Protein AF-A0A9J6HCN9-F1 (afdb_monomer)

pLDDT: mean 84.01, std 11.07, range [54.0, 96.12]

Nearest PDB structures (foldseek):
  4gmj-assembly3_F  TM=9.215E-01  e=5.026E-13  Homo sapiens
  4gmj-assembly2_D  TM=9.220E-01  e=1.504E-12  Homo sapiens
  3g10-assembly1_A  TM=9.398E-01  e=7.674E-11  Schizosaccharomyces pombe
  4b8c-assembly2_E  TM=9.023E-01  e=2.056E-09  Saccharomyces cerevisiae S288C
  1uoc-assembly1_A  TM=9.242E-01  e=1.215E-06  Saccharomyces cerevisiae

Foldseek 3Di:
DEWDWQDAPDDDPDPDDPLVSLCNGLLQTDTAKDKAFDADPVRHADPPDRIDIAGADDDPVPGDHDPVSVVVCVVVVNDNVV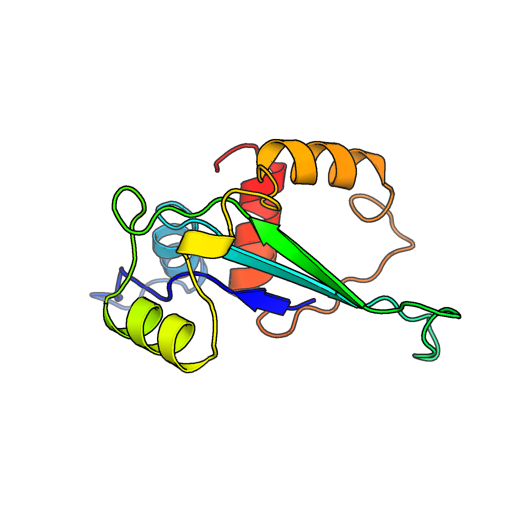QPVRHDHLQVVLVCCVVVCCPPHPRHDDDYPPVRNVVSNNCCSNVVSD

Mean predicted aligned error: 6.41 Å

Structure (mmCIF, N/CA/C/O backbone):
data_AF-A0A9J6HCN9-F1
#
_entry.id   AF-A0A9J6HCN9-F1
#
loop_
_atom_site.group_PDB
_atom_site.id
_atom_site.type_symbol
_atom_site.label_atom_id
_atom_site.label_alt_id
_atom_site.label_comp_id
_atom_site.label_asym_id
_atom_site.label_entity_id
_atom_site.label_seq_id
_atom_site.pdbx_PDB_ins_code
_atom_site.Cartn_x
_atom_site.Cartn_y
_atom_site.Cartn_z
_atom_site.occupancy
_atom_site.B_iso_or_equiv
_atom_site.auth_seq_id
_atom_site.auth_comp_id
_atom_site.auth_asym_id
_atom_site.auth_atom_id
_atom_site.pdbx_PDB_model_num
ATOM 1 N N . MET A 1 1 ? 8.839 2.357 -1.636 1.00 90.12 1 MET A N 1
ATOM 2 C CA . MET A 1 1 ? 7.423 2.304 -1.219 1.00 90.12 1 MET A CA 1
ATOM 3 C C . MET A 1 1 ? 7.282 3.137 0.038 1.00 90.12 1 MET A C 1
ATOM 5 O O . MET A 1 1 ? 8.182 3.083 0.865 1.00 90.12 1 MET A O 1
ATOM 9 N N . GLY A 1 2 ? 6.203 3.906 0.149 1.00 89.88 2 GLY A N 1
ATOM 10 C CA . GLY A 1 2 ? 5.825 4.612 1.373 1.00 89.88 2 GLY A CA 1
ATOM 11 C C . GLY A 1 2 ? 4.332 4.443 1.642 1.00 89.88 2 GLY A C 1
ATOM 12 O O . GLY A 1 2 ? 3.571 4.162 0.716 1.00 89.88 2 GLY A O 1
ATOM 13 N N . MET A 1 3 ? 3.906 4.573 2.897 1.00 89.06 3 MET A N 1
ATOM 14 C CA . MET A 1 3 ? 2.490 4.509 3.272 1.00 89.06 3 MET A CA 1
ATOM 15 C C . MET A 1 3 ? 2.143 5.556 4.324 1.00 89.06 3 MET A C 1
ATOM 17 O O . MET A 1 3 ? 2.932 5.811 5.234 1.00 89.06 3 MET A O 1
ATOM 21 N N . GLU A 1 4 ? 0.918 6.074 4.250 1.00 85.88 4 GLU A N 1
ATOM 22 C CA . GLU A 1 4 ? 0.306 6.863 5.318 1.00 85.88 4 GLU A CA 1
ATOM 23 C C . GLU A 1 4 ? -0.808 6.054 5.989 1.00 85.88 4 GLU A C 1
ATOM 25 O O . GLU A 1 4 ? -1.672 5.462 5.332 1.00 85.88 4 GLU A O 1
ATOM 30 N N . PHE A 1 5 ? -0.781 6.018 7.318 1.00 82.56 5 PHE A N 1
ATOM 31 C CA . PHE A 1 5 ? -1.717 5.276 8.161 1.00 82.56 5 PHE A CA 1
ATOM 32 C C . PHE A 1 5 ? -1.846 5.972 9.522 1.00 82.56 5 PHE A C 1
ATOM 34 O O . PHE A 1 5 ? -0.917 6.682 9.913 1.00 82.56 5 PHE A O 1
ATOM 41 N N . PRO A 1 6 ? -2.944 5.762 10.275 1.00 80.88 6 PRO A N 1
ATOM 42 C CA . PRO A 1 6 ? -3.364 6.651 11.362 1.00 80.88 6 PRO A CA 1
ATOM 43 C C . PRO A 1 6 ? -2.577 6.588 12.687 1.00 80.88 6 PRO A C 1
ATOM 45 O O . PRO A 1 6 ? -3.109 6.859 13.770 1.00 80.88 6 PRO A O 1
ATOM 48 N N . GLY A 1 7 ? -1.279 6.297 12.599 1.00 79.06 7 GLY A N 1
ATOM 49 C CA . GLY A 1 7 ? -0.339 6.246 13.711 1.00 79.06 7 GLY A CA 1
ATOM 50 C C . GLY A 1 7 ? -0.383 4.922 14.472 1.00 79.06 7 GLY A C 1
ATOM 51 O O . GLY A 1 7 ? -0.584 3.860 13.886 1.00 79.06 7 GLY A O 1
ATOM 52 N N . MET A 1 8 ? -0.149 4.996 15.785 1.00 75.44 8 MET A N 1
ATOM 53 C CA . MET A 1 8 ? -0.227 3.865 16.714 1.00 75.44 8 MET A CA 1
ATOM 54 C C . MET A 1 8 ? -1.263 4.177 17.793 1.00 75.44 8 MET A C 1
ATOM 56 O O . MET A 1 8 ? -1.194 5.231 18.429 1.00 75.44 8 MET A O 1
ATOM 60 N N . VAL A 1 9 ? -2.203 3.260 18.004 1.00 70.88 9 VAL A N 1
ATOM 61 C CA . VAL A 1 9 ? -3.248 3.369 19.032 1.00 70.88 9 VAL A CA 1
ATOM 62 C C . VAL A 1 9 ? -2.890 2.549 20.269 1.00 70.88 9 VAL A C 1
ATOM 64 O O . VAL A 1 9 ? -3.198 2.970 21.382 1.00 70.88 9 VAL A O 1
ATOM 67 N N . ASP A 1 10 ? -2.180 1.432 20.097 1.00 72.62 10 ASP A N 1
ATOM 68 C CA . ASP A 1 10 ? -1.744 0.583 21.205 1.00 72.62 10 ASP A CA 1
ATOM 69 C C . ASP A 1 10 ? -0.273 0.849 21.563 1.00 72.62 10 ASP A C 1
ATOM 71 O O . ASP A 1 10 ? 0.596 0.922 20.686 1.00 72.62 10 ASP A O 1
ATOM 75 N N . ARG A 1 11 ? 0.009 0.993 22.864 1.00 66.06 11 ARG A N 1
ATOM 76 C CA . ARG A 1 11 ? 1.358 1.199 23.412 1.00 66.06 11 ARG A CA 1
ATOM 77 C C . ARG A 1 11 ? 1.722 0.015 24.304 1.00 66.06 11 ARG A C 1
ATOM 79 O O . ARG A 1 11 ? 0.909 -0.397 25.128 1.00 66.06 11 ARG A O 1
ATOM 86 N N . PRO A 1 12 ? 2.952 -0.513 24.212 1.00 59.00 12 PRO A N 1
ATOM 87 C CA . PRO A 1 12 ? 3.317 -1.700 24.967 1.00 59.00 12 PRO A CA 1
ATOM 88 C C . PRO A 1 12 ? 3.309 -1.415 26.476 1.00 59.00 12 PRO A C 1
ATOM 90 O O . PRO A 1 12 ? 3.955 -0.482 26.949 1.00 59.00 12 PRO A O 1
ATOM 93 N N . ILE A 1 13 ? 2.597 -2.253 27.235 1.00 61.19 13 ILE A N 1
ATOM 94 C CA . ILE A 1 13 ? 2.546 -2.203 28.709 1.00 61.19 13 ILE A CA 1
ATOM 95 C C . ILE A 1 13 ? 3.745 -2.964 29.328 1.00 61.19 13 ILE A C 1
ATOM 97 O O . ILE A 1 13 ? 4.062 -2.775 30.502 1.00 61.19 13 ILE A O 1
ATOM 101 N N . ARG A 1 14 ? 4.450 -3.806 28.548 1.00 59.62 14 ARG A N 1
ATOM 102 C CA . ARG A 1 14 ? 5.654 -4.578 28.937 1.00 59.62 14 ARG A CA 1
ATOM 103 C C . ARG A 1 14 ? 6.587 -4.828 27.740 1.00 59.62 14 ARG A C 1
ATOM 105 O O . ARG A 1 14 ? 6.225 -4.493 26.616 1.00 59.62 14 ARG A O 1
ATOM 112 N N . GLU A 1 15 ? 7.760 -5.430 27.980 1.00 55.69 15 GLU A N 1
ATOM 113 C CA . GLU A 1 15 ? 8.667 -5.957 26.942 1.00 55.69 15 GLU A CA 1
ATOM 114 C C . GLU A 1 15 ? 7.938 -6.991 26.077 1.00 55.69 15 GLU A C 1
ATOM 116 O O . GLU A 1 15 ? 7.847 -8.173 26.406 1.00 55.69 15 GLU A O 1
ATOM 121 N N . ILE A 1 16 ? 7.361 -6.520 24.979 1.00 62.09 16 ILE A N 1
ATOM 122 C CA . ILE A 1 16 ? 6.667 -7.348 24.006 1.00 62.09 16 ILE A CA 1
ATOM 123 C C . ILE A 1 16 ? 7.464 -7.297 22.703 1.00 62.09 16 ILE A C 1
ATOM 125 O O . ILE A 1 16 ? 8.031 -6.268 22.339 1.00 62.09 16 ILE A O 1
ATOM 129 N N . THR A 1 17 ? 7.513 -8.420 21.988 1.00 69.88 17 THR A N 1
ATOM 130 C CA . THR A 1 17 ? 8.183 -8.520 20.687 1.00 69.88 17 THR A CA 1
ATOM 131 C C . THR A 1 17 ? 7.611 -7.508 19.692 1.00 69.88 17 THR A C 1
ATOM 133 O O . THR A 1 17 ? 6.388 -7.382 19.582 1.00 69.88 17 THR A O 1
ATOM 136 N N . CYS A 1 18 ? 8.477 -6.868 18.900 1.00 71.94 18 CYS A N 1
ATOM 137 C CA . CYS A 1 18 ? 8.098 -5.882 17.881 1.00 71.94 18 CYS A CA 1
ATOM 138 C C . CYS A 1 18 ? 6.987 -6.373 16.929 1.00 71.94 18 CYS A C 1
ATOM 140 O O . CYS A 1 18 ? 6.141 -5.585 16.516 1.00 71.94 18 CYS A O 1
ATOM 142 N N . THR A 1 19 ? 6.937 -7.676 16.627 1.00 77.88 19 THR A N 1
ATOM 143 C CA . THR A 1 19 ? 5.916 -8.299 15.764 1.00 77.88 19 THR A CA 1
ATOM 144 C C . THR A 1 19 ? 4.499 -8.207 16.332 1.00 77.88 19 THR A C 1
ATOM 146 O O . THR A 1 19 ? 3.550 -7.968 15.591 1.00 77.88 19 THR A O 1
ATOM 149 N N . TRP A 1 20 ? 4.335 -8.383 17.644 1.00 78.25 20 TRP A N 1
ATOM 150 C CA . TRP A 1 20 ? 3.016 -8.310 18.278 1.00 78.25 20 TRP A CA 1
ATOM 151 C C . TRP A 1 20 ? 2.505 -6.871 18.317 1.00 78.25 20 TRP A C 1
ATOM 153 O O . TRP A 1 20 ? 1.355 -6.629 17.965 1.00 78.25 20 TRP A O 1
ATOM 163 N N . LEU A 1 21 ? 3.377 -5.911 18.649 1.00 81.25 21 LEU A N 1
ATOM 164 C CA . LEU A 1 21 ? 3.019 -4.489 18.652 1.00 81.25 21 LEU A CA 1
ATOM 165 C C . LEU A 1 21 ? 2.568 -4.030 17.262 1.00 81.25 21 LEU A C 1
ATOM 167 O O . LEU A 1 21 ? 1.597 -3.286 17.131 1.00 81.25 21 LEU A O 1
ATOM 171 N N . LEU A 1 22 ? 3.257 -4.513 16.228 1.00 85.69 22 LEU A N 1
ATOM 172 C CA . LEU A 1 22 ? 2.895 -4.252 14.847 1.00 85.69 22 LEU A CA 1
ATOM 173 C C . LEU A 1 22 ? 1.505 -4.799 14.518 1.00 85.69 22 LEU A C 1
ATOM 175 O O . LEU A 1 22 ? 0.672 -4.061 14.008 1.00 85.69 22 LEU A O 1
ATOM 179 N N . ARG A 1 23 ? 1.225 -6.057 14.872 1.00 84.62 23 ARG A N 1
ATOM 180 C CA . ARG A 1 23 ? -0.084 -6.684 14.644 1.00 84.62 23 ARG A CA 1
ATOM 181 C C . ARG A 1 23 ? -1.221 -5.951 15.364 1.00 84.62 23 ARG A C 1
ATOM 183 O O . ARG A 1 23 ? -2.256 -5.705 14.754 1.00 84.62 23 ARG A O 1
ATOM 190 N N . CYS A 1 24 ? -1.032 -5.569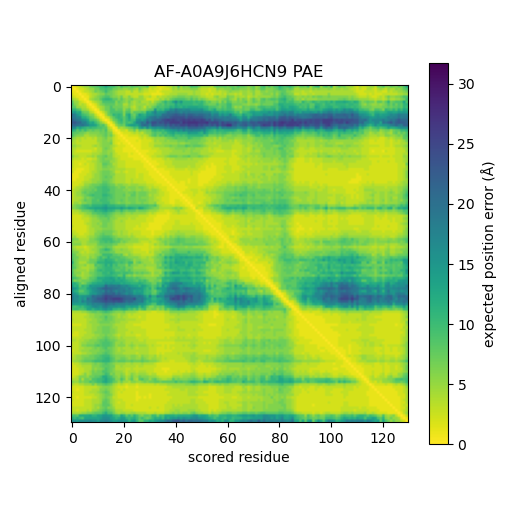 16.628 1.00 87.00 24 CYS A N 1
ATOM 191 C CA . CYS A 1 24 ? -2.051 -4.852 17.405 1.00 87.00 24 CYS A CA 1
ATOM 192 C C . CYS A 1 24 ? -2.381 -3.469 16.841 1.00 87.00 24 CYS A C 1
ATOM 194 O O . CYS A 1 24 ? -3.490 -2.992 17.044 1.00 87.00 24 CYS A O 1
ATOM 196 N N . ASN A 1 25 ? -1.451 -2.836 16.123 1.00 87.31 25 ASN A N 1
ATOM 197 C CA . ASN A 1 25 ? -1.694 -1.545 15.489 1.00 87.31 25 ASN A CA 1
ATOM 198 C C . ASN A 1 25 ? -2.174 -1.684 14.036 1.00 87.31 25 ASN A C 1
ATOM 200 O O . ASN A 1 25 ? -3.088 -0.979 13.635 1.00 87.31 25 ASN A O 1
ATOM 204 N N . VAL A 1 26 ? -1.619 -2.608 13.249 1.00 88.94 26 VAL A N 1
ATOM 205 C CA . VAL A 1 26 ? -1.977 -2.785 11.828 1.00 88.94 26 VAL A CA 1
ATOM 206 C C . VAL A 1 26 ? -3.388 -3.355 11.654 1.00 88.94 26 VAL A C 1
ATOM 208 O O . VAL A 1 26 ? -4.128 -2.909 10.780 1.00 88.94 26 VAL A O 1
ATOM 211 N N . ASN A 1 27 ? -3.792 -4.317 12.486 1.00 88.56 27 ASN A N 1
ATOM 212 C CA . ASN A 1 27 ? -5.086 -4.983 12.331 1.00 88.56 27 ASN A CA 1
ATOM 213 C C . ASN A 1 27 ? -6.291 -4.034 12.508 1.00 88.56 27 ASN A C 1
ATOM 215 O O . ASN A 1 27 ? -7.152 -4.026 11.628 1.00 88.56 27 ASN A O 1
ATOM 219 N N . PRO A 1 28 ? -6.384 -3.218 13.579 1.00 87.06 28 PRO A N 1
ATOM 220 C CA . PRO A 1 28 ? -7.549 -2.354 13.790 1.00 87.06 28 PRO A CA 1
ATOM 221 C C . PRO A 1 28 ? -7.531 -1.054 12.972 1.00 87.06 28 PRO A C 1
ATOM 223 O O . PRO A 1 28 ? -8.542 -0.354 12.939 1.00 87.06 28 PRO A O 1
ATOM 226 N N . LEU A 1 29 ? -6.403 -0.698 12.352 1.00 88.62 29 LEU A N 1
ATOM 227 C CA . LEU A 1 29 ? -6.241 0.554 11.614 1.00 88.62 29 LEU A CA 1
ATOM 228 C C . LEU A 1 29 ? -6.319 0.327 10.106 1.00 88.62 29 LEU A C 1
ATOM 230 O O . LEU A 1 29 ? -5.946 -0.731 9.599 1.00 88.62 29 LEU A O 1
ATOM 234 N N . LYS A 1 30 ? -6.791 1.338 9.376 1.00 88.44 30 LYS A N 1
ATOM 235 C CA . LYS A 1 30 ? -6.869 1.312 7.912 1.00 88.44 30 LYS A CA 1
ATOM 236 C C . LYS A 1 30 ? -5.741 2.131 7.299 1.00 88.44 30 LYS A C 1
ATOM 238 O O . LYS A 1 30 ? -5.397 3.197 7.801 1.00 88.44 30 LYS A O 1
ATOM 243 N N . VAL A 1 31 ? -5.181 1.626 6.203 1.00 89.69 31 VAL A N 1
ATOM 244 C CA . 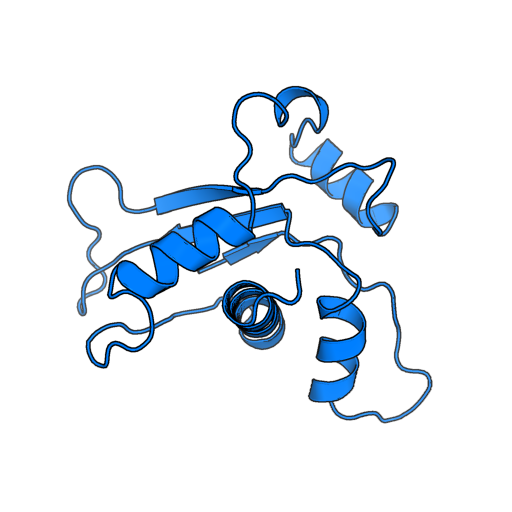VAL A 1 31 ? -4.248 2.386 5.361 1.00 89.69 31 VAL A CA 1
ATOM 245 C C . VAL A 1 31 ? -4.999 3.519 4.657 1.00 89.69 31 VAL A C 1
ATOM 247 O O . VAL A 1 31 ? -6.151 3.343 4.264 1.00 89.69 31 VAL A O 1
ATOM 250 N N . ILE A 1 32 ? -4.355 4.675 4.508 1.00 87.81 32 ILE A N 1
ATOM 251 C CA . ILE A 1 32 ? -4.958 5.879 3.914 1.00 87.81 32 ILE A CA 1
ATOM 252 C C . ILE A 1 32 ? -4.323 6.173 2.563 1.00 87.81 32 ILE A C 1
ATOM 254 O O . ILE A 1 32 ? -5.031 6.429 1.591 1.00 87.81 32 ILE A O 1
ATOM 258 N N . GLN A 1 33 ? -2.998 6.068 2.482 1.00 89.56 33 GLN A N 1
ATOM 259 C CA . GLN A 1 33 ? -2.255 6.279 1.247 1.00 89.56 33 GLN A CA 1
ATOM 260 C C . GLN A 1 33 ? -1.163 5.226 1.077 1.00 89.56 33 GLN A C 1
ATOM 262 O O . GLN A 1 33 ? -0.550 4.783 2.050 1.00 89.56 33 GLN A O 1
ATOM 267 N N . LEU A 1 34 ? -0.905 4.858 -0.175 1.00 92.06 34 LEU A N 1
ATOM 268 C CA . LEU A 1 34 ? 0.240 4.064 -0.602 1.00 92.06 34 LEU A CA 1
ATOM 269 C C . LEU A 1 34 ? 0.927 4.760 -1.774 1.00 92.06 34 LEU A C 1
ATOM 271 O O . LEU A 1 34 ? 0.314 4.983 -2.815 1.00 92.06 34 LEU A O 1
ATOM 275 N N . ASP A 1 35 ? 2.220 5.012 -1.617 1.00 93.31 35 ASP A N 1
ATOM 276 C CA . ASP A 1 35 ? 3.074 5.577 -2.650 1.00 93.31 35 ASP A CA 1
ATOM 277 C C . ASP A 1 35 ? 4.002 4.499 -3.219 1.00 93.31 35 ASP A C 1
ATOM 279 O O . ASP A 1 35 ? 4.823 3.888 -2.516 1.00 93.31 35 ASP A O 1
ATOM 283 N N . LEU A 1 36 ? 3.876 4.270 -4.524 1.00 94.38 36 LEU A N 1
ATOM 284 C CA . LEU A 1 36 ? 4.683 3.323 -5.282 1.00 94.38 36 LEU A CA 1
ATOM 285 C C . LEU A 1 36 ? 5.555 4.078 -6.269 1.00 94.38 36 LEU A C 1
ATOM 287 O O . LEU A 1 36 ? 5.046 4.672 -7.215 1.00 94.38 36 LEU A O 1
ATOM 291 N N . THR A 1 37 ? 6.867 4.010 -6.063 1.00 95.69 37 THR A N 1
ATOM 292 C CA . THR A 1 37 ? 7.866 4.527 -6.997 1.00 95.69 37 THR A CA 1
ATOM 293 C C . THR A 1 37 ? 8.596 3.364 -7.647 1.00 95.69 37 THR A C 1
ATOM 295 O O . THR A 1 37 ? 9.061 2.462 -6.949 1.00 95.69 37 THR A O 1
ATOM 298 N N . PHE A 1 38 ? 8.696 3.400 -8.970 1.00 95.12 38 PHE A N 1
ATOM 299 C CA . PHE A 1 38 ? 9.322 2.373 -9.789 1.00 95.12 38 PHE A CA 1
ATOM 300 C C . PHE A 1 38 ? 10.625 2.902 -10.374 1.00 95.12 38 PHE A C 1
ATOM 302 O O . PHE A 1 38 ? 10.674 4.015 -10.901 1.00 95.12 38 PHE A O 1
ATOM 309 N N . VAL A 1 39 ? 11.663 2.081 -10.280 1.00 95.38 39 VAL A N 1
ATOM 310 C CA . VAL A 1 39 ? 13.000 2.324 -10.823 1.00 95.38 39 VAL A CA 1
ATOM 311 C C . VAL A 1 39 ? 13.571 1.003 -11.334 1.00 95.38 39 VAL A C 1
ATOM 313 O O . VAL A 1 39 ? 13.122 -0.064 -10.903 1.00 95.38 39 VAL A O 1
ATOM 316 N N . ASP A 1 40 ? 14.517 1.073 -12.265 1.00 94.56 40 ASP A N 1
ATOM 317 C CA . ASP A 1 40 ? 15.289 -0.090 -12.705 1.00 94.56 40 ASP A CA 1
ATOM 318 C C . ASP A 1 40 ? 16.399 -0.468 -11.701 1.00 94.56 40 ASP A C 1
ATOM 320 O O . ASP A 1 40 ? 16.525 0.125 -10.626 1.00 94.56 40 ASP A O 1
ATOM 324 N N . GLU A 1 41 ? 17.192 -1.488 -12.040 1.00 94.44 41 GLU A N 1
ATOM 325 C CA . GLU A 1 41 ? 18.289 -1.992 -11.199 1.00 94.44 41 GLU A CA 1
ATOM 326 C C . GLU A 1 41 ? 19.397 -0.950 -10.964 1.00 94.44 41 GLU A C 1
ATOM 328 O O . GLU A 1 41 ? 20.046 -0.974 -9.918 1.00 94.44 41 GLU A O 1
ATOM 333 N N . ASP A 1 42 ? 19.572 -0.009 -11.896 1.00 94.94 42 ASP A N 1
ATOM 334 C CA . ASP A 1 42 ? 20.544 1.085 -11.815 1.00 94.94 42 ASP A CA 1
ATOM 335 C C . ASP A 1 42 ? 19.970 2.327 -11.098 1.00 94.94 42 ASP A C 1
ATOM 337 O O . ASP A 1 42 ? 20.679 3.309 -10.860 1.00 94.94 42 ASP A O 1
ATOM 341 N N . GLY A 1 43 ? 18.689 2.293 -10.717 1.00 93.50 43 GLY A N 1
ATOM 342 C CA . GLY A 1 43 ? 17.987 3.385 -10.048 1.00 93.50 43 GLY A CA 1
ATOM 343 C C . GLY A 1 43 ? 17.405 4.439 -10.995 1.00 93.50 43 GLY A C 1
ATOM 344 O O . GLY A 1 43 ? 16.984 5.502 -10.529 1.00 93.50 43 GLY A O 1
ATOM 345 N N . HIS A 1 44 ? 17.346 4.181 -12.303 1.00 96.12 44 HIS A N 1
ATOM 346 C CA . HIS A 1 44 ? 16.724 5.093 -13.255 1.00 96.12 44 HIS A CA 1
ATOM 347 C C . HIS A 1 44 ? 15.194 4.941 -13.260 1.00 96.12 44 HIS A C 1
ATOM 349 O O . HIS A 1 44 ? 14.665 3.825 -13.302 1.00 96.12 44 HIS A O 1
ATOM 355 N N . PRO A 1 45 ? 14.443 6.056 -13.238 1.00 95.12 45 PRO A N 1
ATOM 356 C CA . PRO A 1 45 ? 12.992 6.020 -13.343 1.00 95.12 45 PRO A CA 1
ATOM 357 C C . PRO A 1 45 ? 12.533 5.719 -14.782 1.00 95.12 45 PRO A C 1
ATOM 359 O O . PRO A 1 45 ? 13.206 6.107 -15.742 1.00 95.12 45 PRO A O 1
ATOM 362 N N . PRO A 1 46 ? 11.348 5.106 -14.965 1.00 94.12 46 PRO A N 1
ATOM 363 C CA . PRO A 1 46 ? 10.741 4.956 -16.283 1.00 94.12 46 PRO A CA 1
ATOM 364 C C . PRO A 1 46 ? 10.398 6.325 -16.905 1.00 94.12 46 PRO A C 1
ATOM 366 O O . PRO A 1 46 ? 10.190 7.309 -16.185 1.00 94.12 46 PRO A O 1
ATOM 369 N N . PRO A 1 47 ? 10.284 6.412 -18.243 1.00 91.75 47 PRO A N 1
ATOM 370 C CA . PRO A 1 47 ? 9.871 7.643 -18.905 1.00 91.75 47 PRO A CA 1
ATOM 371 C C . PRO A 1 47 ? 8.432 8.024 -18.516 1.00 91.75 47 PRO A C 1
ATOM 373 O O . PRO A 1 47 ? 7.541 7.176 -18.450 1.00 91.75 47 PRO A O 1
ATOM 376 N N . ASN A 1 48 ? 8.193 9.328 -18.344 1.00 92.12 48 ASN A N 1
ATOM 377 C CA . ASN A 1 48 ? 6.944 9.957 -17.885 1.00 92.12 48 ASN A CA 1
ATOM 378 C C . ASN A 1 48 ? 6.720 9.904 -16.368 1.00 92.12 48 ASN A C 1
ATOM 380 O O . ASN A 1 48 ? 7.102 10.836 -15.664 1.00 92.12 48 ASN A O 1
ATOM 384 N N . TYR A 1 49 ? 6.064 8.853 -15.877 1.00 91.19 49 TYR A N 1
ATOM 385 C CA . TYR A 1 49 ? 5.621 8.746 -14.491 1.00 91.19 49 TYR A CA 1
ATOM 386 C C . TYR A 1 49 ? 6.358 7.600 -13.818 1.00 91.19 49 TYR A C 1
ATOM 388 O O . TYR 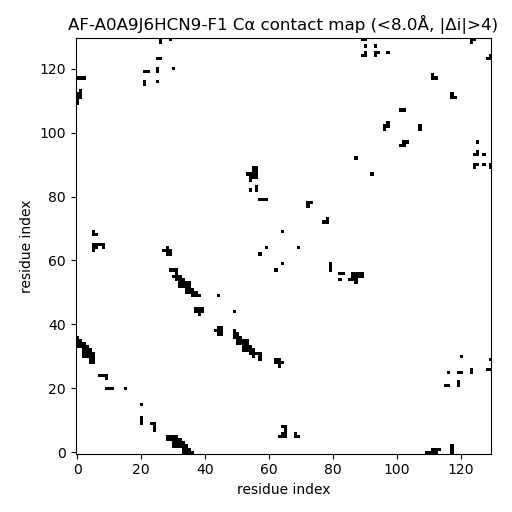A 1 49 ? 6.298 6.466 -14.285 1.00 91.19 49 TYR A O 1
ATOM 396 N N . SER A 1 50 ? 7.030 7.903 -12.712 1.00 94.81 50 SER A N 1
ATOM 397 C CA . SER A 1 50 ? 7.713 6.912 -11.882 1.00 94.81 50 SER A CA 1
ATOM 398 C C . SER A 1 50 ? 6.994 6.640 -10.571 1.00 94.81 50 SER A C 1
ATOM 400 O O . SER A 1 50 ? 7.210 5.582 -9.991 1.00 94.81 50 SER A O 1
ATOM 402 N N . THR A 1 51 ? 6.146 7.565 -10.114 1.00 94.62 51 THR A N 1
ATOM 403 C CA . THR A 1 51 ? 5.491 7.499 -8.807 1.00 94.62 51 THR A CA 1
ATOM 404 C C . THR A 1 51 ? 3.979 7.575 -8.941 1.00 94.62 51 THR A C 1
ATOM 406 O O . THR A 1 51 ? 3.444 8.486 -9.573 1.00 94.62 51 THR A O 1
ATOM 409 N N . TRP A 1 52 ? 3.299 6.641 -8.283 1.00 92.69 52 TRP A N 1
ATOM 410 C CA . TRP A 1 52 ? 1.853 6.590 -8.142 1.00 92.69 52 TRP A CA 1
ATOM 411 C C . TRP A 1 52 ? 1.486 6.766 -6.679 1.00 92.69 52 TRP A C 1
ATOM 413 O O . TRP A 1 52 ? 1.990 6.036 -5.828 1.00 92.69 52 TRP A O 1
ATOM 423 N N . GLN A 1 53 ? 0.588 7.710 -6.417 1.00 91.31 53 GLN A N 1
ATOM 424 C CA . GLN A 1 53 ? 0.010 7.935 -5.099 1.00 91.31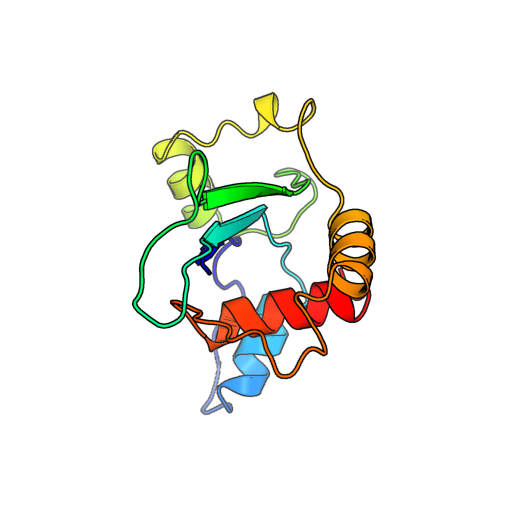 53 GLN A CA 1
ATOM 425 C C . GLN A 1 53 ? -1.414 7.395 -5.111 1.00 91.31 53 GLN A C 1
ATOM 427 O O . GLN A 1 53 ? -2.275 7.878 -5.851 1.00 91.31 53 GLN A O 1
ATOM 432 N N . LEU A 1 54 ? -1.637 6.338 -4.344 1.00 90.69 54 LEU A N 1
ATOM 433 C CA . LEU A 1 54 ? -2.899 5.621 -4.267 1.00 90.69 54 LEU A CA 1
ATOM 434 C C . LEU A 1 54 ? -3.586 6.017 -2.977 1.00 90.69 54 LEU A C 1
ATOM 436 O O . LEU A 1 54 ? -3.034 5.826 -1.896 1.00 90.69 54 LEU A O 1
ATOM 440 N N . ILE A 1 55 ? -4.791 6.555 -3.101 1.00 88.88 55 ILE A N 1
ATOM 441 C CA . ILE A 1 55 ? -5.548 7.050 -1.961 1.00 88.88 55 ILE A CA 1
ATOM 442 C C . ILE A 1 55 ? -6.712 6.103 -1.687 1.00 88.88 55 ILE A C 1
ATOM 444 O O . ILE A 1 55 ? -7.557 5.869 -2.555 1.00 88.88 55 ILE A O 1
ATOM 448 N N . PHE A 1 56 ? -6.756 5.558 -0.477 1.00 89.00 56 PHE A N 1
ATOM 449 C CA . PHE A 1 56 ? -7.763 4.595 -0.055 1.00 89.00 56 PHE A CA 1
ATOM 450 C C . PHE A 1 56 ? -8.943 5.264 0.637 1.00 89.00 56 PHE A C 1
ATOM 452 O O . PHE A 1 56 ? -8.842 6.358 1.193 1.00 89.00 56 PHE A O 1
ATOM 459 N N . LYS A 1 57 ? -10.091 4.584 0.599 1.00 87.19 57 LYS A N 1
ATOM 460 C CA . LYS A 1 57 ? -11.279 5.015 1.334 1.00 87.19 57 LYS A CA 1
ATOM 461 C C . LYS A 1 57 ? -10.989 5.046 2.838 1.00 87.19 57 LYS A C 1
ATOM 463 O O . LYS A 1 57 ? -10.645 4.022 3.422 1.00 87.19 57 LYS A O 1
ATOM 468 N N . PHE A 1 58 ? -11.208 6.209 3.446 1.00 85.19 58 PHE A N 1
ATOM 469 C CA . PHE A 1 58 ? -11.059 6.439 4.879 1.00 85.19 58 PHE A CA 1
ATOM 470 C C . PHE A 1 58 ? -12.110 7.448 5.357 1.00 85.19 58 PHE A C 1
ATOM 472 O O . PHE A 1 58 ? -12.272 8.512 4.758 1.00 85.19 58 PHE A O 1
ATOM 479 N N . CYS A 1 59 ? -12.826 7.124 6.430 1.00 82.62 59 CYS A N 1
ATOM 480 C CA . CYS A 1 59 ? -13.871 7.951 7.017 1.00 82.62 59 CYS A CA 1
ATOM 481 C C . CYS A 1 59 ? -13.519 8.317 8.458 1.00 82.62 59 CYS A C 1
ATOM 483 O O . CYS A 1 59 ? -13.578 7.484 9.356 1.00 82.62 59 CYS A O 1
ATOM 485 N N . ASN A 1 60 ? -13.258 9.600 8.708 1.00 77.50 60 ASN A N 1
ATOM 486 C CA . ASN A 1 60 ? -12.920 10.097 10.045 1.00 77.50 60 ASN A CA 1
ATOM 487 C C . ASN A 1 60 ? -14.024 9.872 11.104 1.00 77.50 60 ASN A C 1
ATOM 489 O O . ASN A 1 60 ? -13.759 9.953 12.295 1.00 77.50 60 ASN A O 1
ATOM 493 N N . MET A 1 61 ? -15.275 9.635 10.693 1.00 79.62 61 MET A N 1
ATOM 494 C CA . MET A 1 61 ? -16.379 9.371 11.628 1.00 79.62 61 MET A CA 1
ATOM 495 C C . MET A 1 61 ? -16.516 7.889 11.995 1.00 79.62 61 MET A C 1
ATOM 497 O O . MET A 1 61 ? -17.086 7.583 13.038 1.00 79.62 61 MET A O 1
ATOM 501 N N . GLU A 1 62 ? -16.029 6.985 11.144 1.00 82.56 62 GLU A N 1
ATOM 502 C CA . GLU A 1 62 ? -16.232 5.536 11.282 1.00 82.56 62 GLU A CA 1
ATOM 503 C C . GLU A 1 62 ? -14.935 4.792 11.616 1.00 82.56 62 GLU A C 1
ATOM 505 O O . GLU A 1 62 ? -14.961 3.801 12.342 1.00 82.56 62 GLU A O 1
ATOM 510 N N . ASP A 1 63 ? -13.799 5.264 11.100 1.00 85.44 63 ASP A N 1
ATOM 511 C CA . ASP A 1 63 ? -12.528 4.557 11.166 1.00 85.44 63 ASP A CA 1
ATOM 512 C C . ASP A 1 63 ? -11.693 4.973 12.377 1.00 85.44 63 ASP A C 1
ATOM 514 O O . ASP A 1 63 ? -11.560 6.154 12.703 1.00 85.44 63 ASP A O 1
ATOM 518 N N . THR A 1 64 ? -11.071 3.985 13.022 1.00 85.50 64 THR A N 1
ATOM 519 C CA . THR A 1 64 ? -10.181 4.193 14.167 1.00 85.50 64 THR A CA 1
ATOM 520 C C . THR A 1 64 ? -8.966 5.028 13.772 1.00 85.50 64 THR A C 1
ATOM 522 O O . THR A 1 64 ? -8.253 4.705 12.819 1.00 85.50 64 THR A O 1
ATOM 525 N N . HIS A 1 65 ? -8.687 6.074 14.545 1.00 83.06 65 HIS A N 1
ATOM 526 C CA . HIS A 1 65 ? -7.542 6.951 14.332 1.00 83.06 65 HIS A CA 1
ATOM 527 C C . HIS A 1 65 ? -7.084 7.619 15.627 1.00 83.06 65 HIS A C 1
ATOM 529 O O . HIS A 1 65 ? -7.778 7.607 16.643 1.00 83.06 65 HIS A O 1
ATOM 535 N N . THR A 1 66 ? -5.901 8.231 15.581 1.00 82.00 66 THR A N 1
ATOM 536 C CA . THR A 1 66 ? -5.429 9.123 16.643 1.00 82.00 66 THR A CA 1
ATOM 537 C C . THR A 1 66 ? -5.711 10.579 16.281 1.00 82.00 66 THR A C 1
ATOM 539 O O . THR A 1 66 ? -5.530 10.994 15.136 1.00 82.00 66 THR A O 1
ATOM 542 N N . GLN A 1 67 ? -6.124 11.380 17.266 1.00 77.00 67 GLN A N 1
ATOM 543 C CA . GLN A 1 67 ? -6.444 12.799 17.067 1.00 77.00 67 GLN A CA 1
ATOM 544 C C . GLN A 1 67 ? -5.256 13.583 16.479 1.00 77.00 67 GLN A C 1
ATOM 546 O O . GLN A 1 67 ? -5.409 14.345 15.528 1.00 77.00 67 GLN A O 1
ATOM 551 N N . THR A 1 68 ? -4.048 13.313 16.983 1.00 76.81 68 THR A N 1
ATOM 552 C CA . THR A 1 68 ? -2.795 13.914 16.503 1.00 76.81 68 THR A CA 1
ATOM 553 C C . THR A 1 68 ? -2.540 13.634 15.022 1.00 76.81 68 THR A C 1
ATOM 555 O O . THR A 1 68 ? -1.979 14.469 14.318 1.00 76.81 68 THR A O 1
ATOM 558 N N . PHE A 1 69 ? -2.958 12.469 14.527 1.00 77.50 69 PHE A N 1
ATOM 559 C CA . PHE A 1 69 ? -2.766 12.101 13.132 1.00 77.50 69 PHE A CA 1
ATOM 560 C C . PHE A 1 69 ? -3.747 12.821 12.194 1.00 77.50 69 PHE A C 1
ATOM 562 O O . PHE A 1 69 ? -3.343 13.276 11.126 1.00 77.50 69 PHE A O 1
ATOM 569 N N . ILE A 1 70 ? -5.008 13.000 12.601 1.00 76.38 70 ILE A N 1
ATOM 570 C CA . ILE A 1 70 ? -5.985 13.789 11.830 1.00 76.38 70 ILE A CA 1
ATOM 571 C C . ILE A 1 70 ? -5.550 15.248 11.720 1.00 76.38 70 ILE A C 1
ATOM 573 O O . ILE A 1 70 ? -5.656 15.848 10.650 1.00 76.38 70 ILE A O 1
ATOM 577 N N . GLU A 1 71 ? -5.020 15.811 12.804 1.00 78.81 71 GLU A N 1
ATOM 578 C CA . GLU A 1 71 ? -4.456 17.162 12.804 1.00 78.81 71 GLU A CA 1
ATOM 579 C C . GLU A 1 71 ? -3.254 17.266 11.858 1.00 78.81 71 GLU A C 1
ATOM 581 O O . GLU A 1 71 ? -3.174 18.212 11.075 1.00 78.81 71 GLU A O 1
ATOM 586 N N . LEU A 1 72 ? -2.359 16.272 11.863 1.00 79.75 72 LEU A N 1
ATOM 587 C CA . LEU A 1 72 ? -1.209 16.224 10.959 1.00 79.75 72 LEU A CA 1
ATOM 588 C C . LEU A 1 72 ? -1.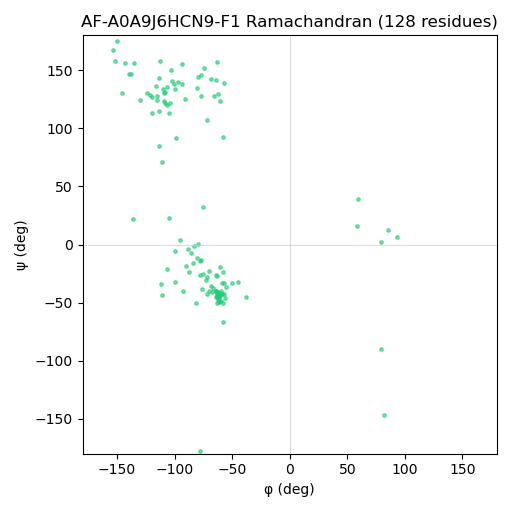642 16.165 9.490 1.00 79.75 72 LEU A C 1
ATOM 590 O O . LEU A 1 72 ? -1.170 16.980 8.701 1.00 79.75 72 LEU A O 1
ATOM 594 N N . LEU A 1 73 ? -2.561 15.262 9.134 1.00 74.88 73 LEU A N 1
ATOM 595 C CA . LEU A 1 73 ? -3.073 15.142 7.765 1.00 74.88 73 LEU A CA 1
ATOM 596 C C . LEU A 1 73 ? -3.806 16.405 7.302 1.00 74.88 73 LEU A C 1
ATOM 598 O O . LEU A 1 73 ? -3.634 16.862 6.174 1.00 74.88 73 LEU A O 1
ATOM 602 N N . THR A 1 74 ? -4.596 17.012 8.185 1.00 77.06 74 THR A N 1
ATOM 603 C CA . THR A 1 74 ? -5.285 18.267 7.866 1.00 77.06 74 THR A CA 1
ATOM 604 C C . THR A 1 74 ? -4.270 19.383 7.592 1.00 77.06 74 THR A C 1
ATOM 606 O O . THR A 1 74 ? -4.418 20.132 6.625 1.00 77.06 74 THR A O 1
ATOM 609 N N . ASN A 1 75 ? -3.199 19.454 8.389 1.00 78.19 75 ASN A N 1
ATOM 610 C CA . ASN A 1 75 ? -2.126 20.437 8.230 1.00 78.19 75 ASN A CA 1
ATOM 611 C C . ASN A 1 75 ? -1.227 20.167 7.010 1.00 78.19 75 ASN A C 1
ATOM 613 O O . ASN A 1 75 ? -0.692 21.116 6.441 1.00 78.19 75 ASN A O 1
ATOM 617 N N . SER A 1 76 ? -1.078 18.910 6.577 1.00 72.31 76 SER A N 1
ATOM 618 C CA . SER A 1 76 ? -0.349 18.548 5.351 1.00 72.31 76 SER A CA 1
ATOM 619 C C . SER A 1 76 ? -1.168 18.758 4.070 1.00 72.31 76 SER A C 1
ATOM 621 O O . SER A 1 76 ? -0.665 18.537 2.970 1.00 72.31 76 SER A O 1
ATOM 623 N N . GLY A 1 77 ? -2.412 19.236 4.190 1.00 68.31 77 GLY A N 1
ATOM 624 C CA . GLY A 1 77 ? -3.283 19.549 3.058 1.00 68.31 77 GLY A CA 1
ATOM 625 C C . GLY A 1 77 ? -4.212 18.407 2.641 1.00 68.31 77 GLY A C 1
ATOM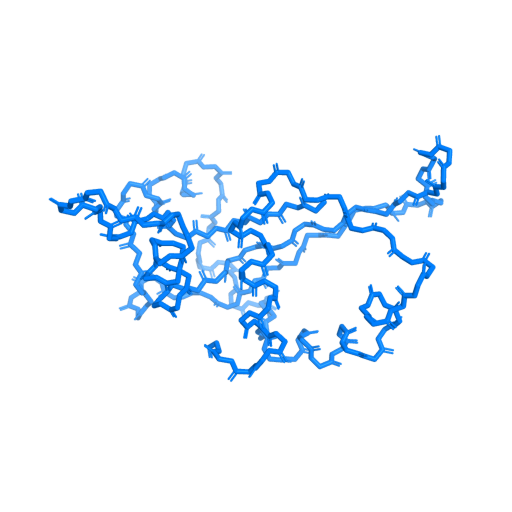 626 O O . GLY A 1 77 ? -4.942 18.558 1.660 1.00 68.31 77 GLY A O 1
ATOM 627 N N . HIS A 1 78 ? -4.268 17.305 3.391 1.00 67.94 78 HIS A N 1
ATOM 628 C CA . HIS A 1 78 ? -5.194 16.200 3.142 1.00 67.94 78 HIS A CA 1
ATOM 629 C C . HIS A 1 78 ? -6.626 16.625 3.520 1.00 67.94 78 HIS A C 1
ATOM 631 O 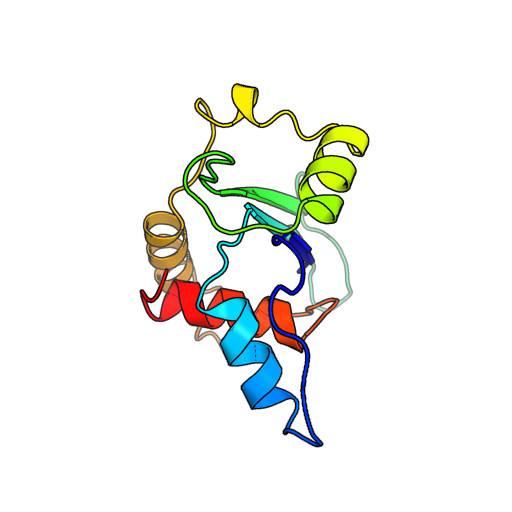O . HIS A 1 78 ? -6.968 16.812 4.687 1.00 67.94 78 HIS A O 1
ATOM 637 N N . HIS A 1 79 ? -7.480 16.854 2.520 1.00 63.75 79 HIS A N 1
ATOM 638 C CA . HIS A 1 79 ? -8.861 17.298 2.732 1.00 63.75 79 HIS A CA 1
ATOM 639 C C . HIS A 1 79 ? -9.808 16.105 2.653 1.00 63.75 79 HIS A C 1
ATOM 641 O O . HIS A 1 79 ? -10.328 15.838 1.574 1.00 63.75 79 HIS A O 1
ATOM 647 N N . PHE A 1 80 ? -10.106 15.453 3.784 1.00 62.41 80 PHE A N 1
ATOM 648 C CA . PHE A 1 80 ? -10.962 14.252 3.875 1.00 62.41 80 PHE A CA 1
ATOM 649 C C . PHE A 1 80 ? -12.273 14.319 3.058 1.00 62.41 80 PHE A C 1
ATOM 651 O O . PHE A 1 80 ? -12.695 13.316 2.498 1.00 62.41 80 PHE A O 1
ATOM 658 N N . LYS A 1 81 ? -12.881 15.505 2.888 1.00 58.62 81 LYS A N 1
ATOM 659 C CA . LYS A 1 81 ? -14.096 15.698 2.066 1.00 58.62 81 LYS A CA 1
ATOM 660 C C . LYS A 1 81 ? -13.904 15.557 0.548 1.00 58.62 81 LYS A C 1
ATOM 662 O O . LYS A 1 81 ? -14.880 15.326 -0.150 1.00 58.62 81 LYS A O 1
ATOM 667 N N . LYS A 1 82 ? -12.690 15.735 0.014 1.00 54.00 82 LYS A N 1
ATOM 668 C CA . LYS A 1 82 ? -12.395 15.589 -1.428 1.00 54.00 82 LYS A CA 1
ATOM 669 C C . LYS A 1 82 ? -12.095 14.143 -1.838 1.00 54.00 82 LYS A C 1
ATOM 671 O O . LYS A 1 82 ? -11.946 13.876 -3.027 1.00 54.00 82 LYS A O 1
ATOM 676 N N . HIS A 1 83 ? -11.990 13.228 -0.875 1.00 54.38 83 HIS A N 1
ATOM 677 C CA . HIS A 1 83 ? -11.623 11.836 -1.132 1.00 54.38 83 HIS A CA 1
ATOM 678 C C . HIS A 1 83 ? -12.746 11.044 -1.805 1.00 54.38 83 HIS A C 1
ATOM 680 O O . HIS A 1 83 ? -12.451 10.192 -2.636 1.00 54.38 83 HIS A O 1
ATOM 686 N N . ASP A 1 84 ? -14.015 11.369 -1.549 1.00 57.44 84 ASP A N 1
ATOM 687 C CA . ASP A 1 84 ? -15.152 10.555 -2.003 1.00 57.44 84 ASP A CA 1
ATOM 688 C C . ASP A 1 84 ? -15.231 10.343 -3.529 1.00 57.44 84 ASP A C 1
ATOM 690 O O . ASP A 1 84 ? -15.780 9.339 -3.974 1.00 57.44 84 ASP A O 1
ATOM 694 N N . GLU A 1 85 ? -14.638 11.222 -4.345 1.00 59.97 85 GLU A N 1
ATOM 695 C CA . GLU A 1 85 ? -14.696 11.114 -5.812 1.00 59.97 85 GLU A CA 1
ATOM 696 C C . GLU A 1 85 ? -13.557 10.286 -6.442 1.00 59.97 85 GLU A C 1
ATOM 698 O O . GLU A 1 85 ? -13.680 9.865 -7.592 1.00 59.97 85 GLU A O 1
ATOM 703 N N . LYS A 1 86 ? -12.435 10.056 -5.739 1.00 67.06 86 LYS A N 1
ATOM 704 C CA . LYS A 1 86 ? -11.227 9.395 -6.299 1.00 67.06 86 LYS A CA 1
ATOM 705 C C . LYS A 1 86 ? -10.601 8.342 -5.375 1.00 67.06 86 LYS A C 1
ATOM 707 O O . LYS A 1 86 ? -9.419 8.029 -5.509 1.00 67.06 86 LYS A O 1
ATOM 712 N N . VAL A 1 87 ? -11.373 7.806 -4.434 1.00 82.69 87 VAL A N 1
ATOM 713 C CA . VAL A 1 87 ? -10.909 6.774 -3.496 1.00 82.69 87 VAL A CA 1
ATOM 714 C C . VAL A 1 87 ? -10.890 5.380 -4.102 1.00 82.69 87 VAL A C 1
ATOM 716 O O . VAL A 1 87 ? -11.784 4.976 -4.844 1.00 82.69 87 VAL A O 1
ATOM 719 N N . ILE A 1 88 ? -9.885 4.612 -3.696 1.00 90.19 88 ILE A N 1
ATOM 720 C CA . ILE A 1 88 ? -9.717 3.206 -4.044 1.00 90.19 88 ILE A CA 1
ATOM 721 C C . ILE A 1 88 ? -10.190 2.342 -2.870 1.00 90.19 88 ILE A C 1
ATOM 723 O O . ILE A 1 88 ? -9.914 2.638 -1.705 1.00 90.19 88 ILE A O 1
ATOM 727 N N . GLN A 1 89 ? -10.907 1.255 -3.163 1.00 89.81 89 GLN A N 1
ATOM 728 C CA . GLN A 1 89 ? -11.182 0.223 -2.162 1.00 89.81 89 GLN A CA 1
ATOM 729 C C . GLN A 1 89 ? -9.925 -0.636 -1.975 1.00 89.81 89 GLN A C 1
ATOM 731 O O . GLN A 1 89 ? -9.414 -1.150 -2.975 1.00 89.81 89 GLN A O 1
ATOM 736 N N . PRO A 1 90 ? -9.432 -0.845 -0.740 1.00 90.19 90 PRO A N 1
ATOM 737 C CA . PRO A 1 90 ? -8.232 -1.649 -0.517 1.00 90.19 90 PRO A CA 1
ATOM 738 C C . PRO A 1 90 ? -8.321 -3.058 -1.112 1.00 90.19 90 PRO A C 1
ATOM 740 O O . PRO A 1 90 ? -7.345 -3.542 -1.677 1.00 90.19 90 PRO A O 1
ATOM 743 N N . TYR A 1 91 ? -9.506 -3.672 -1.057 1.00 90.00 91 TYR A N 1
ATOM 744 C CA . TYR A 1 91 ? -9.780 -4.975 -1.662 1.00 90.00 91 TYR A CA 1
ATOM 745 C C . TYR A 1 91 ? -9.554 -4.991 -3.183 1.00 90.00 91 TYR A C 1
ATOM 747 O O . TYR A 1 91 ? -8.845 -5.849 -3.707 1.00 90.00 91 TYR A O 1
ATOM 755 N N . GLU A 1 92 ? -10.107 -4.011 -3.905 1.00 91.69 92 GLU A N 1
ATOM 756 C CA . GLU A 1 92 ? -9.952 -3.919 -5.364 1.00 91.69 92 GLU A CA 1
ATOM 757 C C . GLU A 1 92 ? -8.489 -3.695 -5.754 1.00 91.69 92 GLU A C 1
ATOM 759 O O . GLU A 1 92 ? -7.982 -4.317 -6.689 1.00 91.69 92 GLU A O 1
ATOM 764 N N . PHE A 1 93 ? -7.776 -2.858 -4.995 1.00 93.12 93 PHE A N 1
ATOM 765 C CA . PHE A 1 93 ? -6.342 -2.681 -5.185 1.00 93.12 93 PHE A CA 1
ATOM 766 C C . PHE A 1 93 ? -5.565 -3.977 -4.945 1.00 93.12 93 PHE A C 1
ATOM 768 O O . PHE A 1 93 ? -4.742 -4.345 -5.780 1.00 93.12 93 PHE A O 1
ATOM 775 N N . ALA A 1 94 ? -5.838 -4.688 -3.846 1.00 93.31 94 ALA A N 1
ATOM 776 C CA . ALA A 1 94 ? -5.172 -5.946 -3.522 1.00 93.31 94 ALA A CA 1
ATOM 777 C C . ALA A 1 94 ? -5.378 -6.986 -4.629 1.00 93.31 94 ALA A C 1
ATOM 779 O O . ALA A 1 94 ? -4.425 -7.633 -5.061 1.00 93.31 94 ALA A O 1
ATOM 780 N N . ARG A 1 95 ? -6.599 -7.090 -5.161 1.00 93.12 95 ARG A N 1
ATOM 781 C CA . ARG A 1 95 ? -6.922 -7.980 -6.278 1.00 93.12 95 ARG A CA 1
ATOM 782 C C . ARG A 1 95 ? -6.130 -7.639 -7.542 1.00 93.12 95 ARG A C 1
ATOM 784 O O . ARG A 1 95 ? -5.577 -8.541 -8.170 1.00 93.12 95 ARG A O 1
ATOM 791 N N . LEU A 1 96 ? -6.040 -6.357 -7.903 1.00 94.88 96 LEU A N 1
ATOM 792 C CA . LEU A 1 96 ? -5.226 -5.915 -9.040 1.00 94.88 96 LEU A CA 1
ATOM 793 C C . LEU A 1 96 ? -3.739 -6.192 -8.797 1.00 94.88 96 LEU A C 1
ATOM 795 O O . LEU A 1 96 ? -3.074 -6.747 -9.674 1.00 94.88 96 LEU A O 1
ATOM 799 N N . LEU A 1 97 ? -3.241 -5.883 -7.597 1.00 94.81 97 LEU A N 1
ATOM 800 C CA . LEU A 1 97 ? -1.853 -6.096 -7.194 1.00 94.81 97 LEU A CA 1
ATOM 801 C C . LEU A 1 97 ? -1.462 -7.578 -7.275 1.00 94.81 97 LEU A C 1
ATOM 803 O O . LEU A 1 97 ? -0.408 -7.895 -7.816 1.00 94.81 97 LEU A O 1
ATOM 807 N N . MET A 1 98 ? -2.331 -8.489 -6.827 1.00 94.38 98 MET A N 1
ATOM 808 C CA . MET A 1 98 ? -2.111 -9.940 -6.913 1.00 94.38 98 MET A CA 1
ATOM 809 C C . MET A 1 98 ? -1.881 -10.431 -8.345 1.00 94.38 98 MET A C 1
ATOM 811 O O . MET A 1 98 ? -1.124 -11.375 -8.559 1.00 94.38 98 MET A O 1
ATOM 815 N N . THR A 1 99 ? -2.514 -9.792 -9.331 1.00 94.25 99 THR A N 1
ATOM 816 C CA . THR A 1 99 ? -2.408 -10.170 -10.750 1.00 94.25 99 THR A CA 1
ATOM 817 C C . THR A 1 99 ? -1.429 -9.317 -11.558 1.00 94.25 99 THR A C 1
ATOM 819 O O . THR A 1 99 ? -1.175 -9.628 -12.719 1.00 94.25 99 THR A O 1
ATOM 822 N N . SER A 1 100 ? -0.853 -8.261 -10.975 1.00 94.56 100 SER A N 1
ATOM 823 C CA . SER A 1 100 ? -0.007 -7.304 -11.705 1.00 94.56 100 SER A CA 1
ATOM 824 C C . SER A 1 100 ? 1.410 -7.810 -11.986 1.00 94.56 100 SER A C 1
ATOM 826 O O . SER A 1 100 ? 2.138 -7.198 -12.762 1.00 94.56 100 SER A O 1
ATOM 828 N N . GLY A 1 101 ? 1.828 -8.896 -11.327 1.00 93.81 101 GLY A N 1
ATOM 829 C CA . GLY A 1 101 ? 3.208 -9.388 -11.353 1.00 93.81 101 GLY A CA 1
ATOM 830 C C . GLY A 1 101 ? 4.167 -8.628 -10.427 1.00 93.81 101 GLY A C 1
ATOM 831 O O . GLY A 1 101 ? 5.348 -8.964 -10.380 1.00 93.81 101 GLY A O 1
ATOM 832 N N . MET A 1 102 ? 3.684 -7.636 -9.666 1.00 93.06 102 MET A N 1
ATOM 833 C CA . MET A 1 102 ? 4.497 -6.901 -8.682 1.00 93.06 102 MET A CA 1
ATOM 834 C C . MET A 1 102 ? 4.720 -7.671 -7.376 1.00 93.06 102 MET A C 1
ATOM 836 O O . MET A 1 102 ? 5.697 -7.440 -6.663 1.00 93.06 102 MET A O 1
ATOM 840 N N . VAL A 1 103 ? 3.805 -8.576 -7.042 1.00 94.19 103 VAL A N 1
ATOM 841 C CA . VAL A 1 103 ? 3.911 -9.482 -5.894 1.00 94.19 103 VAL A CA 1
ATOM 842 C C . VAL A 1 103 ? 4.071 -10.911 -6.392 1.00 94.19 103 VAL A C 1
ATOM 844 O O . VAL A 1 103 ? 3.739 -11.218 -7.535 1.00 94.19 103 VAL A O 1
ATOM 847 N N . LEU A 1 104 ? 4.618 -11.785 -5.543 1.00 92.88 104 LEU A N 1
ATOM 848 C CA . LEU A 1 104 ? 4.901 -13.191 -5.876 1.00 92.88 104 LEU A CA 1
ATOM 849 C C . LEU A 1 104 ? 5.841 -13.382 -7.089 1.00 92.88 104 LEU A C 1
ATOM 851 O O . LEU A 1 104 ? 5.956 -14.485 -7.622 1.00 92.88 104 LEU A O 1
ATOM 855 N N . SER A 1 105 ? 6.555 -12.329 -7.494 1.00 93.81 105 SER A N 1
ATOM 856 C CA . SER A 1 105 ? 7.546 -12.348 -8.567 1.00 93.81 105 SER A CA 1
ATOM 857 C C . SER A 1 105 ? 8.959 -12.280 -7.997 1.00 93.81 105 SER A C 1
ATOM 859 O O . SER A 1 105 ? 9.248 -11.472 -7.120 1.00 93.81 105 SER A O 1
ATOM 861 N N . LYS A 1 106 ? 9.863 -13.113 -8.523 1.00 93.81 106 LYS A N 1
ATOM 862 C CA . LYS A 1 106 ? 11.291 -13.099 -8.149 1.00 93.81 106 LYS A CA 1
ATOM 863 C C . LYS A 1 106 ? 12.067 -11.945 -8.791 1.00 93.81 106 LYS A C 1
ATOM 865 O O . LYS A 1 106 ? 13.193 -11.681 -8.385 1.00 93.81 106 LYS A O 1
ATOM 870 N N . CYS A 1 107 ? 11.475 -11.286 -9.786 1.00 93.31 107 CYS A N 1
ATOM 871 C CA . CYS A 1 107 ? 12.097 -10.215 -10.564 1.00 93.31 107 CYS A CA 1
ATOM 872 C C . CYS A 1 107 ? 11.762 -8.814 -10.030 1.00 93.31 107 CYS A C 1
ATOM 874 O O . CYS A 1 107 ? 12.126 -7.830 -10.658 1.00 93.31 107 CYS A O 1
ATOM 876 N N . VAL A 1 108 ? 11.034 -8.713 -8.913 1.00 94.25 108 VAL A N 1
ATOM 877 C CA . VAL A 1 108 ? 10.617 -7.433 -8.327 1.00 94.25 108 VAL A CA 1
ATOM 878 C C . VAL A 1 108 ? 11.188 -7.315 -6.925 1.00 94.25 108 VAL A C 1
ATOM 880 O O . VAL A 1 108 ? 10.989 -8.200 -6.090 1.00 94.25 108 VAL A O 1
ATOM 883 N N . TRP A 1 109 ? 11.888 -6.215 -6.657 1.00 93.44 109 TRP A N 1
ATOM 884 C CA . TRP A 1 109 ? 12.463 -5.921 -5.348 1.00 93.44 109 TRP A CA 1
ATOM 885 C C . TRP A 1 109 ? 11.703 -4.777 -4.688 1.00 93.44 109 TRP A C 1
ATOM 887 O O . TRP A 1 109 ? 11.585 -3.682 -5.234 1.00 93.44 109 TRP A O 1
ATOM 897 N N . TRP A 1 110 ? 11.180 -5.039 -3.493 1.00 93.25 110 TRP A N 1
ATOM 898 C CA . TRP A 1 110 ? 10.464 -4.045 -2.705 1.00 93.25 110 TRP A CA 1
ATOM 899 C C . TRP A 1 110 ? 11.434 -3.308 -1.784 1.00 93.25 110 TRP A C 1
ATOM 901 O O . TRP A 1 110 ? 12.126 -3.927 -0.979 1.00 93.25 110 TRP A O 1
ATOM 911 N 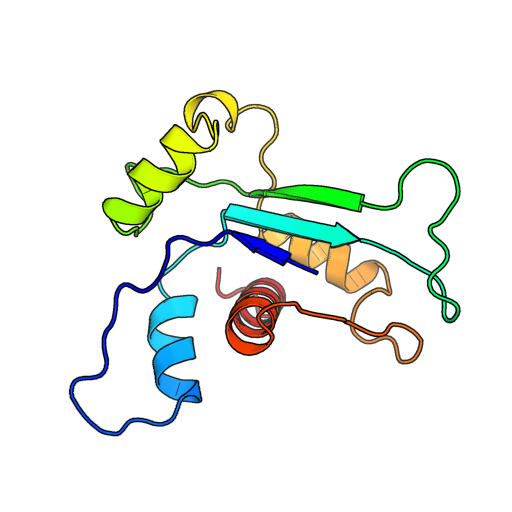N . LEU A 1 111 ? 11.441 -1.978 -1.880 1.00 92.56 111 LEU A N 1
ATOM 912 C CA . LEU A 1 111 ? 12.237 -1.084 -1.037 1.00 92.56 111 LEU A CA 1
ATOM 913 C C . LEU A 1 111 ? 11.305 -0.242 -0.147 1.00 92.56 111 LEU A C 1
ATOM 915 O O . LEU A 1 111 ? 10.899 0.854 -0.554 1.00 92.56 111 LEU A O 1
ATOM 919 N N . PRO A 1 112 ? 10.876 -0.764 1.015 1.00 90.25 112 PRO A N 1
ATOM 920 C CA . PRO A 1 112 ? 10.064 -0.016 1.968 1.00 90.25 112 PRO A CA 1
ATOM 921 C C . PRO A 1 112 ? 10.910 0.975 2.781 1.00 90.25 112 PRO A C 1
ATOM 923 O O . PRO A 1 112 ? 12.057 0.677 3.118 1.00 90.25 112 PRO A O 1
ATOM 926 N N . ILE A 1 113 ? 10.343 2.131 3.136 1.00 84.12 113 ILE A N 1
ATOM 927 C CA . ILE A 1 113 ? 11.027 3.140 3.964 1.00 84.12 113 ILE A CA 1
ATOM 928 C C . ILE A 1 113 ? 10.920 2.740 5.440 1.00 84.12 113 ILE A C 1
ATOM 930 O O . ILE A 1 113 ? 11.927 2.636 6.141 1.00 84.12 113 ILE A O 1
ATOM 934 N N . GLN A 1 114 ? 9.707 2.429 5.904 1.00 80.94 114 GLN A N 1
ATOM 935 C CA . GLN A 1 114 ? 9.433 1.903 7.241 1.00 80.94 114 GLN A CA 1
ATOM 936 C C . GLN A 1 114 ? 8.982 0.437 7.163 1.00 80.94 114 GLN A C 1
ATOM 938 O O . GLN A 1 114 ? 7.825 0.094 7.417 1.00 80.94 114 GLN A O 1
ATOM 943 N N . CYS A 1 115 ? 9.944 -0.433 6.831 1.00 80.62 115 CYS A N 1
ATOM 944 C CA . CYS A 1 115 ? 9.778 -1.855 6.495 1.00 80.62 115 CYS A CA 1
ATOM 945 C C . CYS A 1 115 ? 8.728 -2.619 7.317 1.00 80.62 115 CYS A C 1
ATOM 947 O O . CYS A 1 115 ? 7.904 -3.321 6.741 1.00 80.62 115 CYS A O 1
ATOM 949 N N . GLY A 1 116 ? 8.694 -2.453 8.642 1.00 87.94 116 GLY A N 1
ATOM 950 C CA . GLY A 1 116 ? 7.719 -3.148 9.484 1.00 87.94 116 GLY A CA 1
ATOM 951 C C . GLY A 1 116 ? 6.269 -2.850 9.094 1.00 87.94 116 GLY A C 1
ATOM 952 O O . GLY A 1 116 ? 5.536 -3.749 8.685 1.00 87.94 116 GLY A O 1
ATOM 953 N N . TYR A 1 117 ? 5.834 -1.600 9.273 1.00 89.12 117 TYR A N 1
ATOM 954 C CA . TYR A 1 117 ? 4.424 -1.231 9.112 1.00 89.12 117 TYR A CA 1
ATOM 955 C C . TYR A 1 117 ? 3.975 -1.338 7.661 1.00 89.12 117 TYR A C 1
ATOM 957 O O . TYR A 1 117 ? 2.895 -1.859 7.401 1.00 89.12 117 TYR A O 1
ATOM 965 N N . GLU A 1 118 ? 4.816 -0.909 6.722 1.00 90.81 118 GLU A N 1
ATOM 966 C CA . GLU A 1 118 ? 4.468 -0.932 5.304 1.00 90.81 118 GLU A CA 1
ATOM 967 C C . GLU A 1 118 ? 4.253 -2.363 4.793 1.00 90.81 118 GLU A C 1
ATOM 969 O O . GLU A 1 118 ? 3.260 -2.643 4.122 1.00 90.81 118 GLU A O 1
ATOM 974 N N . LEU A 1 119 ? 5.128 -3.305 5.171 1.00 90.88 119 LEU A N 1
ATOM 975 C CA . LEU A 1 119 ? 4.919 -4.716 4.841 1.00 90.88 119 LEU A CA 1
ATOM 976 C C . LEU A 1 119 ? 3.721 -5.302 5.596 1.00 90.88 119 LEU A C 1
ATOM 978 O O . LEU A 1 119 ? 2.989 -6.106 5.027 1.00 90.88 119 LEU A O 1
ATOM 982 N N . GLY A 1 120 ? 3.489 -4.888 6.846 1.00 91.62 120 GLY A N 1
ATOM 983 C CA . GLY A 1 120 ? 2.326 -5.303 7.631 1.00 91.62 120 GLY A CA 1
ATOM 984 C C . GLY A 1 120 ? 1.001 -4.951 6.955 1.00 91.62 120 GLY A C 1
ATOM 985 O O . GLY A 1 120 ? 0.155 -5.823 6.772 1.00 91.62 120 GLY A O 1
ATOM 986 N N . TYR A 1 121 ? 0.835 -3.698 6.529 1.00 91.62 121 TYR A N 1
ATOM 987 C CA . TYR A 1 121 ? -0.356 -3.265 5.795 1.00 91.62 121 TYR A CA 1
ATOM 988 C C . TYR A 1 121 ? -0.457 -3.917 4.415 1.00 91.62 121 TYR A C 1
ATOM 990 O O . TYR A 1 121 ? -1.555 -4.288 4.005 1.00 91.62 121 TYR A O 1
ATOM 998 N N . MET A 1 122 ? 0.663 -4.108 3.708 1.00 91.62 122 MET A N 1
ATOM 999 C CA . MET A 1 122 ? 0.660 -4.820 2.427 1.00 91.62 122 MET A CA 1
ATOM 1000 C C . MET A 1 122 ? 0.175 -6.266 2.589 1.00 91.62 122 MET A C 1
ATOM 1002 O O . MET A 1 122 ? -0.674 -6.715 1.823 1.00 91.62 122 MET A O 1
ATOM 1006 N N . LEU A 1 123 ? 0.650 -6.975 3.616 1.00 91.81 123 LEU A N 1
ATOM 1007 C CA . LEU A 1 123 ? 0.186 -8.323 3.944 1.00 91.81 123 LEU A CA 1
ATOM 1008 C C . LEU A 1 123 ? -1.292 -8.332 4.338 1.00 91.81 123 LEU A C 1
ATOM 1010 O O . LEU A 1 123 ? -2.034 -9.156 3.819 1.00 91.81 123 LEU A O 1
ATOM 1014 N N . LYS A 1 124 ? -1.731 -7.395 5.187 1.00 91.88 124 LYS A N 1
ATOM 1015 C CA . LYS A 1 124 ? -3.138 -7.252 5.591 1.00 91.88 124 LYS A CA 1
ATOM 1016 C C . LYS A 1 124 ? -4.068 -7.078 4.385 1.00 91.88 124 LYS A C 1
ATOM 1018 O O . LYS A 1 124 ? -5.095 -7.744 4.299 1.00 91.88 124 LYS A O 1
ATOM 1023 N N . MET A 1 125 ? -3.691 -6.212 3.439 1.00 90.81 125 MET A N 1
ATOM 1024 C CA . MET A 1 125 ? -4.449 -5.993 2.202 1.00 90.81 125 MET A CA 1
ATOM 1025 C C . MET A 1 125 ? -4.527 -7.260 1.346 1.00 90.81 125 MET A C 1
ATOM 1027 O O . MET A 1 125 ? -5.596 -7.596 0.849 1.00 90.81 125 MET A O 1
ATOM 1031 N N . LEU A 1 126 ? -3.407 -7.967 1.174 1.00 90.81 126 LEU A N 1
ATOM 1032 C CA . LEU A 1 126 ? -3.335 -9.164 0.328 1.00 90.81 126 LEU A CA 1
ATOM 1033 C C . LEU A 1 126 ? -3.980 -10.400 0.970 1.00 90.81 126 LEU A C 1
ATOM 1035 O O . LEU A 1 126 ? -4.410 -11.297 0.250 1.00 90.81 126 LEU A O 1
ATOM 1039 N N . ALA A 1 127 ? -4.047 -10.448 2.301 1.00 88.62 127 ALA A N 1
ATOM 1040 C CA . ALA A 1 127 ? -4.708 -11.502 3.066 1.00 88.62 127 ALA A CA 1
ATOM 1041 C C . ALA A 1 127 ? -6.228 -11.297 3.206 1.00 88.62 127 ALA A C 1
ATOM 1043 O O . ALA A 1 127 ? -6.884 -12.145 3.802 1.00 88.62 127 ALA A O 1
ATOM 1044 N N . ASP A 1 128 ? -6.774 -10.208 2.652 1.00 78.38 128 ASP A N 1
ATOM 1045 C CA . ASP A 1 128 ? -8.193 -9.844 2.755 1.00 78.38 128 ASP A CA 1
ATOM 1046 C C . ASP A 1 128 ? -8.668 -9.649 4.212 1.00 78.38 128 ASP A C 1
ATOM 1048 O O . ASP A 1 128 ? -9.759 -10.050 4.608 1.00 78.38 128 ASP A O 1
ATOM 1052 N N . GLU A 1 129 ? -7.816 -9.035 5.043 1.00 72.12 129 GLU A N 1
ATOM 1053 C CA . GLU A 1 129 ? -8.100 -8.756 6.461 1.00 72.12 129 GLU A CA 1
ATOM 1054 C C . GLU A 1 129 ? -8.422 -7.268 6.725 1.00 72.12 129 GLU A C 1
ATOM 1056 O O . GLU A 1 129 ? -8.202 -6.778 7.837 1.00 72.12 129 GLU A O 1
ATOM 1061 N N . ASN A 1 130 ? -8.862 -6.514 5.708 1.00 60.12 130 ASN A N 1
ATOM 1062 C CA . ASN A 1 130 ? -8.916 -5.043 5.738 1.00 60.12 130 ASN A CA 1
ATOM 1063 C C . ASN A 1 130 ? -10.299 -4.425 5.976 1.00 60.12 130 ASN A C 1
ATOM 1065 O O . ASN A 1 130 ? -11.294 -4.946 5.433 1.00 60.12 130 ASN A O 1
#

Organism: Haemaphysalis longicornis (NCBI:txid44386)

InterPro domains:
  IPR012337 Ribonuclease H-like superfamily [SSF53098] (1-128)
  IPR036397 Ribonuclease H superfamily [G3DSA:3.30.420.10] (1-130)
  IPR039637 CCR4-NOT transcription complex subunit 7/8/Pop2 [PTHR10797] (1-127)

Sequence (130 aa):
MGMEFPGMVDRPIREITCTWLLRCNVNPLKVIQLDLTFVDEDGHPPPNYSTWQLIFKFCNMEDTHTQTFIELLTNSGHHFKKHDEKVIQPYEFARLLMTSGMVLSKCVWWLPIQCGYELGYMLKMLADEN

Radius of gyration: 15.74 Å; Cα contacts (8 Å, |Δi|>4): 157; chains: 1; bounding box: 37×34×48 Å

Solvent-accessible surface area (backbone atoms only — not comparable to full-atom values): 7987 Å² total; per-residue (Å²): 62,50,69,43,56,47,70,73,86,70,74,82,92,60,101,65,60,71,69,57,60,48,50,65,30,48,62,73,40,61,64,38,34,40,35,47,64,50,57,52,98,89,64,51,60,53,85,92,69,35,68,47,80,45,43,34,65,71,48,88,90,79,50,65,68,39,73,73,42,54,52,49,39,48,72,73,66,54,56,74,86,69,40,85,86,71,49,36,57,62,62,62,51,29,58,50,42,67,71,66,56,71,47,101,37,94,90,49,85,87,60,57,76,58,52,68,62,52,51,48,50,51,50,34,36,67,69,72,63,115

Secondary structure (DSSP, 8-state):
-EEE--------SS---HHHHHHHHHTTSPP-EEEEE---TTSPPPSS--EEEEEB---TTTS---HHHHHHHHHTT--GGGGGGTPBPHHHHHHHHHHTTSSS-TT-----SSHHHHHHHHHHHHTT--